Protein AF-A0A0G0M352-F1 (afdb_monomer_lite)

Organism: NCBI:txid1618345

Sequence (59 aa):
MAKRLKIGDIVEIETKKGLAYIQYVYHHDEPPRYGRLIRVLPGFFDKTPASFSELVKQK

pLDDT: mean 88.84, std 9.17, range [51.44, 96.81]

Foldseek 3Di:
DDDDDDQQDKDWDQDPQAIWIKGFHDADVVVHPDGTDIDTFDDHDNDDDPDPVVSVPPD

Secondary structure (DSSP, 8-state):
-PPPP-TT-EEEEEETTEEEEEEEEEEE-SS-SSEEEEEEPS--BSS--S-HHHHHH--

Radius of gyration: 12.89 Å; chains: 1; bounding box: 29×22×36 Å

Structure (mmCIF, N/CA/C/O backbone):
data_AF-A0A0G0M352-F1
#
_entry.id   AF-A0A0G0M352-F1
#
loop_
_atom_site.group_PDB
_atom_site.id
_atom_site.type_symbol
_atom_site.label_atom_id
_atom_site.label_alt_id
_atom_site.label_comp_id
_atom_site.label_asym_id
_atom_site.label_entity_id
_atom_site.label_seq_id
_atom_site.pdbx_PDB_ins_code
_atom_site.Cartn_x
_atom_site.Cartn_y
_atom_site.Cartn_z
_atom_site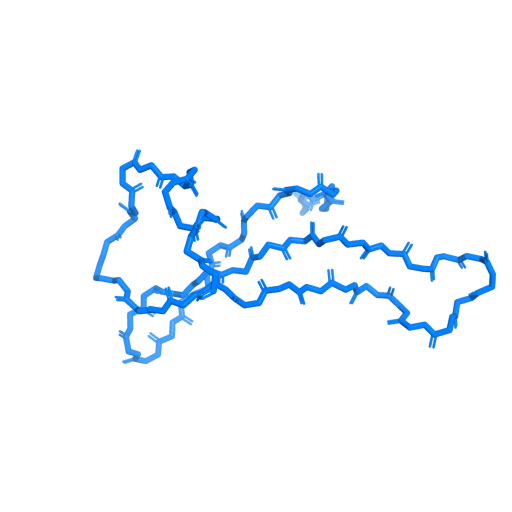.occupancy
_atom_site.B_iso_or_equiv
_atom_site.auth_seq_id
_atom_site.auth_comp_id
_atom_site.auth_asym_id
_atom_site.auth_atom_id
_atom_site.pdbx_PDB_model_num
ATOM 1 N N . MET A 1 1 ? 18.508 8.652 4.525 1.00 51.44 1 MET A N 1
ATOM 2 C CA . MET A 1 1 ? 18.367 8.540 3.053 1.00 51.44 1 MET A CA 1
ATOM 3 C C . MET A 1 1 ? 16.986 7.976 2.755 1.00 51.44 1 MET A C 1
ATOM 5 O O . MET A 1 1 ? 16.624 6.988 3.381 1.00 51.44 1 MET A O 1
ATOM 9 N N . ALA A 1 2 ? 16.199 8.599 1.876 1.00 70.62 2 ALA A N 1
ATOM 10 C CA . ALA A 1 2 ? 14.886 8.066 1.504 1.00 70.62 2 ALA A CA 1
ATOM 11 C C . ALA A 1 2 ? 15.049 6.818 0.618 1.00 70.62 2 ALA A C 1
ATOM 13 O O . ALA A 1 2 ? 15.872 6.809 -0.301 1.00 70.62 2 ALA A O 1
ATOM 14 N N . LYS A 1 3 ? 14.286 5.757 0.899 1.00 84.00 3 LYS A N 1
ATOM 15 C CA . LYS A 1 3 ? 14.309 4.516 0.113 1.00 84.00 3 LYS A CA 1
ATOM 16 C C . LYS A 1 3 ? 13.671 4.765 -1.259 1.00 84.00 3 LYS A C 1
ATOM 18 O O . LYS A 1 3 ? 12.596 5.350 -1.349 1.00 84.00 3 LYS A O 1
ATOM 23 N N . ARG A 1 4 ? 14.326 4.314 -2.334 1.00 85.88 4 ARG A N 1
ATOM 24 C CA . ARG A 1 4 ? 13.783 4.396 -3.700 1.00 85.88 4 ARG A CA 1
ATOM 25 C C . ARG A 1 4 ? 12.693 3.335 -3.888 1.00 85.88 4 ARG A C 1
ATOM 27 O O . ARG A 1 4 ? 12.941 2.168 -3.595 1.00 85.88 4 ARG A O 1
ATOM 34 N N . LEU A 1 5 ? 11.525 3.751 -4.383 1.00 88.31 5 LEU A N 1
ATOM 35 C CA . LEU A 1 5 ? 10.381 2.873 -4.659 1.00 88.31 5 LEU A CA 1
ATOM 36 C C . LEU A 1 5 ? 10.680 1.881 -5.789 1.00 88.31 5 LEU A C 1
ATOM 38 O O . LEU A 1 5 ? 11.268 2.253 -6.811 1.00 88.31 5 LEU A O 1
ATOM 42 N N . LYS A 1 6 ? 10.238 0.638 -5.606 1.00 92.06 6 LYS A N 1
ATOM 43 C CA . LYS A 1 6 ? 10.282 -0.456 -6.584 1.00 92.06 6 LYS A CA 1
ATOM 44 C C . LYS A 1 6 ? 8.869 -0.881 -6.962 1.00 92.06 6 LYS A C 1
ATOM 46 O O . LYS A 1 6 ? 7.950 -0.769 -6.157 1.00 92.06 6 LYS A O 1
ATOM 51 N N . ILE A 1 7 ? 8.690 -1.358 -8.198 1.00 93.19 7 ILE A N 1
ATOM 52 C CA . ILE A 1 7 ? 7.395 -1.878 -8.670 1.00 93.19 7 ILE A CA 1
ATOM 53 C C . ILE A 1 7 ? 6.917 -2.971 -7.708 1.00 93.19 7 ILE A C 1
ATOM 55 O O . ILE A 1 7 ? 7.672 -3.885 -7.385 1.00 93.19 7 ILE A O 1
ATOM 59 N N . GLY A 1 8 ? 5.674 -2.844 -7.247 1.00 92.44 8 GLY A N 1
ATOM 60 C CA . GLY A 1 8 ? 5.058 -3.715 -6.251 1.00 92.44 8 GLY A CA 1
ATOM 61 C C . GLY A 1 8 ? 5.119 -3.190 -4.816 1.00 92.44 8 GLY A C 1
ATOM 62 O O . GLY A 1 8 ? 4.358 -3.691 -3.990 1.00 92.44 8 GLY A O 1
ATOM 63 N N . ASP A 1 9 ? 5.946 -2.180 -4.517 1.00 94.25 9 ASP A N 1
ATOM 64 C CA . ASP A 1 9 ? 5.988 -1.573 -3.183 1.00 94.25 9 ASP A CA 1
ATOM 65 C C . ASP A 1 9 ? 4.616 -0.995 -2.810 1.00 94.25 9 ASP A C 1
ATOM 67 O O . ASP A 1 9 ? 3.941 -0.357 -3.625 1.00 94.25 9 ASP A O 1
ATOM 71 N N . ILE A 1 10 ? 4.230 -1.200 -1.551 1.00 94.94 10 ILE A N 1
ATOM 72 C CA . ILE A 1 10 ? 3.032 -0.616 -0.951 1.00 94.94 10 ILE A CA 1
ATOM 73 C C . ILE A 1 10 ? 3.473 0.482 0.004 1.00 94.94 10 ILE A C 1
ATOM 75 O O . ILE A 1 10 ? 4.363 0.282 0.831 1.00 94.94 10 ILE A O 1
ATOM 79 N N . VAL A 1 11 ? 2.856 1.649 -0.141 1.00 94.62 11 VAL A N 1
ATOM 80 C CA . VAL A 1 11 ? 3.163 2.840 0.645 1.00 94.62 11 VAL A CA 1
ATOM 81 C C . VAL A 1 11 ? 1.948 3.191 1.481 1.00 94.62 11 VAL A C 1
ATOM 83 O O . VAL A 1 11 ? 0.840 3.308 0.958 1.00 94.62 11 VAL A O 1
ATOM 86 N N . GLU A 1 12 ? 2.184 3.352 2.777 1.00 95.81 12 GLU A N 1
ATOM 87 C CA . GLU A 1 12 ? 1.216 3.873 3.732 1.00 95.81 12 GLU A CA 1
ATOM 88 C C . GLU A 1 12 ? 1.191 5.400 3.668 1.00 95.81 12 GLU A C 1
ATOM 90 O O . GLU A 1 12 ? 2.235 6.053 3.589 1.00 95.81 12 GLU A O 1
ATOM 95 N N . ILE A 1 13 ? -0.010 5.964 3.686 1.00 95.50 13 ILE A N 1
ATOM 96 C CA . ILE A 1 13 ? -0.249 7.401 3.692 1.00 95.50 13 ILE A CA 1
ATOM 97 C C . ILE A 1 13 ? -1.189 7.709 4.851 1.00 95.50 13 ILE A C 1
ATOM 99 O O . ILE A 1 13 ? -2.324 7.231 4.886 1.00 95.50 13 ILE A O 1
ATOM 103 N N . GLU A 1 14 ? -0.736 8.545 5.779 1.00 96.38 14 GLU A N 1
ATOM 104 C CA . GLU A 1 14 ? -1.597 9.098 6.819 1.00 96.38 14 GLU A CA 1
ATOM 105 C C . GLU A 1 14 ? -2.583 10.098 6.207 1.00 96.38 14 GLU A C 1
ATOM 107 O O . GLU A 1 14 ? -2.210 11.031 5.490 1.00 96.38 14 GLU A O 1
ATOM 112 N N . THR A 1 15 ? -3.868 9.916 6.496 1.00 95.38 15 THR A N 1
ATOM 113 C CA . THR A 1 15 ? -4.931 10.828 6.069 1.00 95.38 15 THR A CA 1
ATOM 114 C C . THR A 1 15 ? -5.787 11.231 7.265 1.00 95.38 15 THR A C 1
ATOM 116 O O . THR A 1 15 ? -5.797 10.570 8.300 1.00 95.38 15 THR A O 1
ATOM 119 N N . LYS A 1 16 ? -6.605 12.279 7.111 1.00 96.56 16 LYS A N 1
ATOM 120 C CA . LYS A 1 16 ? -7.578 12.688 8.145 1.00 96.56 16 LYS A CA 1
ATOM 121 C C . LYS A 1 16 ? -8.619 11.607 8.488 1.00 96.56 16 LYS A C 1
ATOM 123 O O . LYS A 1 16 ? -9.324 11.759 9.476 1.00 96.56 16 LYS A O 1
ATOM 128 N N . LYS A 1 17 ? -8.757 10.568 7.656 1.00 94.88 17 LYS A N 1
ATOM 129 C CA . LYS A 1 17 ? -9.704 9.453 7.828 1.00 94.88 17 LYS A CA 1
ATOM 130 C C . LYS A 1 17 ? -9.023 8.158 8.299 1.00 94.88 17 LYS A C 1
ATOM 132 O O . LYS A 1 17 ? -9.662 7.115 8.267 1.00 94.88 17 LYS A O 1
ATOM 137 N N . GLY A 1 18 ? -7.745 8.216 8.676 1.00 95.88 18 GLY A N 1
ATOM 138 C CA . GLY 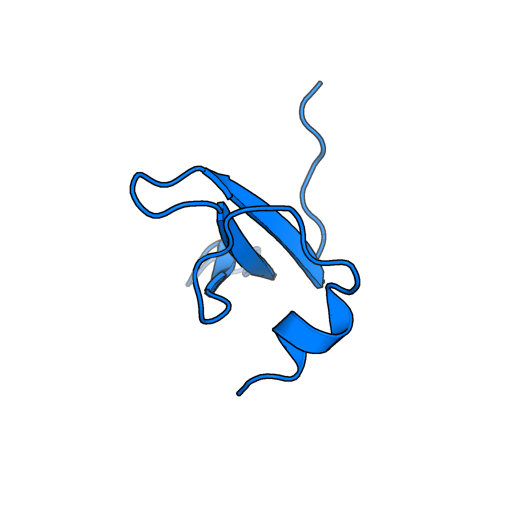A 1 18 ? -6.915 7.049 8.979 1.00 95.88 18 GLY A CA 1
ATOM 139 C C . GLY A 1 18 ? -5.886 6.767 7.884 1.00 95.88 18 GLY A C 1
ATOM 140 O O . GLY A 1 18 ? -5.588 7.621 7.045 1.00 95.88 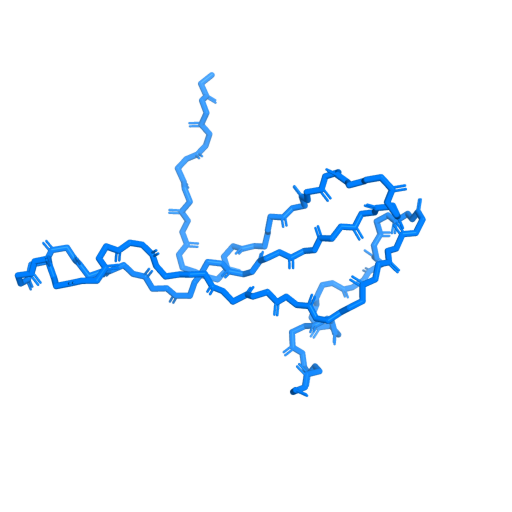18 GLY A O 1
ATOM 141 N N . LEU A 1 19 ? -5.332 5.563 7.895 1.00 96.81 19 LEU A N 1
ATOM 142 C CA . LEU A 1 19 ? -4.299 5.104 6.974 1.00 96.81 19 LEU A CA 1
ATOM 143 C C . LEU A 1 19 ? -4.916 4.708 5.632 1.00 96.81 19 LEU A C 1
ATOM 145 O O . LEU A 1 19 ? -5.902 3.970 5.580 1.00 96.81 19 LEU A O 1
ATOM 149 N N . ALA A 1 20 ? -4.316 5.180 4.547 1.00 96.62 20 ALA A N 1
ATOM 150 C CA . ALA A 1 20 ? -4.614 4.758 3.186 1.00 96.62 20 ALA A CA 1
ATOM 151 C C . ALA A 1 20 ? -3.368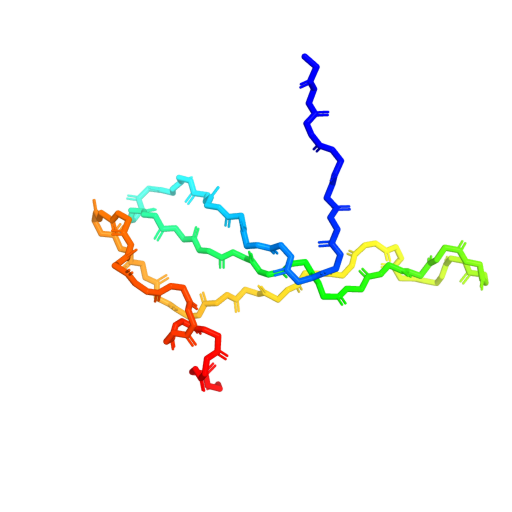 4.132 2.558 1.00 96.62 20 ALA A C 1
ATOM 153 O O . ALA A 1 20 ? -2.241 4.436 2.951 1.00 96.62 20 ALA A O 1
ATOM 154 N N . TYR A 1 21 ? -3.566 3.277 1.558 1.00 96.25 21 TYR A N 1
ATOM 155 C CA . TYR A 1 21 ? -2.466 2.570 0.914 1.00 96.25 21 TYR A CA 1
ATOM 156 C C . TYR A 1 21 ? -2.464 2.793 -0.588 1.00 96.25 21 TYR A C 1
ATOM 158 O O . TYR A 1 21 ? -3.505 2.771 -1.248 1.00 96.25 21 TYR A O 1
ATOM 166 N N . ILE A 1 22 ? -1.267 2.965 -1.137 1.00 95.75 22 ILE A N 1
ATOM 167 C CA . ILE A 1 22 ? -1.038 2.965 -2.578 1.00 95.75 22 ILE A CA 1
ATOM 168 C C . ILE A 1 22 ? -0.048 1.868 -2.938 1.00 95.75 22 ILE A C 1
ATOM 170 O O . ILE A 1 22 ? 0.876 1.576 -2.183 1.00 95.75 22 ILE A O 1
ATOM 174 N N . GLN A 1 23 ? -0.218 1.284 -4.113 1.00 96.06 23 GLN A N 1
ATOM 175 C CA . GLN A 1 23 ? 0.751 0.381 -4.711 1.00 96.06 23 GLN A CA 1
ATOM 176 C C . GLN A 1 23 ? 1.486 1.113 -5.830 1.00 96.06 23 GLN A C 1
ATOM 178 O O . GLN A 1 23 ? 0.853 1.718 -6.697 1.00 96.06 23 GLN A O 1
ATOM 183 N N . TYR A 1 24 ? 2.813 1.048 -5.843 1.00 95.25 24 TYR A N 1
ATOM 184 C CA . TYR A 1 24 ? 3.605 1.530 -6.968 1.00 95.25 24 TYR A CA 1
ATOM 185 C C . TYR A 1 24 ? 3.569 0.494 -8.092 1.00 95.25 24 TYR A C 1
ATOM 187 O O . TYR A 1 24 ? 4.121 -0.599 -7.960 1.00 95.25 24 TYR A O 1
ATOM 195 N N . VAL A 1 25 ? 2.877 0.808 -9.185 1.00 93.62 25 VAL A N 1
ATO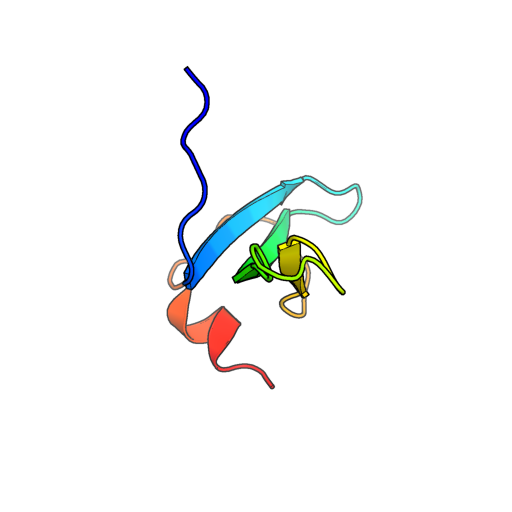M 196 C CA . VAL A 1 25 ? 2.537 -0.188 -10.215 1.00 93.62 25 VAL A CA 1
ATOM 197 C C . VAL A 1 25 ? 3.523 -0.163 -11.366 1.00 93.62 25 VAL A C 1
ATOM 199 O O . VAL A 1 25 ? 3.884 -1.211 -11.892 1.00 93.62 25 VAL A O 1
ATOM 202 N N . TYR A 1 26 ? 3.953 1.023 -11.786 1.00 91.38 26 TYR A N 1
ATOM 203 C CA . TYR A 1 26 ? 4.801 1.140 -12.961 1.00 91.38 26 TYR A CA 1
ATOM 204 C C . TYR A 1 26 ? 5.510 2.490 -13.004 1.00 91.38 26 TYR A C 1
ATOM 206 O O . TYR A 1 26 ? 5.100 3.444 -12.344 1.00 91.38 26 TYR A O 1
ATOM 214 N N . HIS A 1 27 ? 6.553 2.592 -13.814 1.00 87.62 27 HIS A N 1
ATOM 215 C CA . HIS A 1 27 ? 7.111 3.876 -14.216 1.00 87.62 27 HIS A CA 1
ATOM 216 C C . HIS A 1 27 ? 7.437 3.846 -15.696 1.00 87.62 27 HIS A C 1
ATOM 218 O O . HIS A 1 27 ? 8.018 2.888 -16.199 1.00 87.62 27 HIS A O 1
ATOM 224 N N . HIS A 1 28 ? 7.013 4.891 -16.391 1.00 84.94 28 HIS A N 1
ATOM 225 C CA . HIS A 1 28 ? 7.288 5.062 -17.803 1.00 84.94 28 HIS A CA 1
ATOM 226 C C . HIS A 1 28 ? 8.497 5.988 -17.931 1.00 84.94 28 HIS A C 1
ATOM 228 O O . HIS A 1 28 ? 8.327 7.206 -17.945 1.00 84.94 28 HIS A O 1
ATOM 234 N N . ASP A 1 29 ? 9.701 5.413 -17.956 1.00 78.62 29 ASP A N 1
ATOM 235 C CA . ASP A 1 29 ? 10.940 6.200 -17.965 1.00 78.62 29 ASP A CA 1
ATOM 236 C C . ASP A 1 29 ? 11.339 6.624 -19.387 1.00 78.62 29 ASP A C 1
ATOM 238 O O . ASP A 1 29 ? 11.684 7.786 -19.581 1.00 78.62 29 ASP A O 1
ATOM 242 N N . GLU A 1 30 ? 11.207 5.758 -20.406 1.00 78.81 30 GLU A N 1
ATOM 243 C CA . GLU A 1 30 ? 11.608 6.100 -21.781 1.00 78.81 30 GLU A CA 1
ATOM 244 C C . GLU A 1 30 ? 10.696 5.489 -22.866 1.00 78.81 30 GLU A C 1
ATOM 246 O O . GLU A 1 30 ? 10.587 4.266 -22.958 1.00 78.81 30 GLU A O 1
ATOM 251 N N . PRO A 1 31 ? 10.045 6.313 -23.720 1.00 76.69 31 PRO A N 1
ATOM 252 C CA . PRO A 1 31 ? 9.846 7.763 -23.586 1.00 76.69 31 PRO A CA 1
ATOM 253 C C . PRO A 1 31 ? 8.849 8.083 -22.450 1.00 76.69 31 PRO A C 1
ATOM 255 O O . PRO A 1 31 ? 7.824 7.406 -22.349 1.00 76.69 31 PRO A O 1
ATOM 258 N N . PRO A 1 32 ? 9.060 9.110 -21.606 1.00 70.88 32 PRO A N 1
ATOM 259 C CA . PRO A 1 32 ? 8.240 9.330 -20.416 1.00 70.88 32 PRO A CA 1
ATOM 260 C C . PRO A 1 32 ? 6.897 9.979 -20.758 1.00 70.88 32 PRO A C 1
ATOM 262 O O . PRO A 1 32 ? 6.751 11.197 -20.766 1.00 70.88 32 PRO A O 1
ATOM 265 N N . ARG A 1 33 ? 5.887 9.158 -21.053 1.00 79.94 33 ARG A N 1
ATOM 266 C CA . ARG A 1 33 ? 4.535 9.650 -21.367 1.00 79.94 33 ARG A CA 1
ATOM 267 C C . ARG A 1 33 ? 3.677 9.891 -20.127 1.00 79.94 33 ARG A C 1
ATOM 269 O O . ARG A 1 33 ? 2.844 10.787 -20.138 1.00 79.94 33 ARG A O 1
ATOM 276 N N . TYR A 1 34 ? 3.878 9.098 -19.073 1.00 79.81 34 TYR A N 1
ATOM 277 C CA . TYR A 1 34 ? 2.963 9.049 -17.922 1.00 79.81 34 TYR A CA 1
ATOM 278 C C . TYR A 1 34 ? 3.657 9.135 -16.554 1.00 79.81 34 TYR A C 1
ATOM 280 O O . TYR A 1 34 ? 2.985 9.123 -15.526 1.00 79.81 34 TYR A O 1
ATOM 288 N N . GLY A 1 35 ? 4.991 9.231 -16.517 1.00 86.00 35 GLY A N 1
ATOM 289 C CA . GLY A 1 35 ? 5.754 9.271 -15.271 1.00 86.00 35 GLY A CA 1
ATOM 290 C C . GLY A 1 35 ? 5.543 8.026 -14.400 1.00 86.00 35 GLY A C 1
ATOM 291 O O . GLY A 1 35 ? 5.487 6.897 -14.891 1.00 86.00 35 GLY A O 1
ATOM 292 N N . ARG A 1 36 ? 5.461 8.238 -13.084 1.00 89.31 36 ARG A N 1
ATOM 293 C CA . ARG A 1 36 ? 5.278 7.197 -12.065 1.00 89.31 36 ARG A CA 1
ATOM 294 C C . ARG A 1 36 ? 3.799 6.897 -11.854 1.00 89.31 36 ARG A C 1
ATOM 296 O O . ARG A 1 36 ? 3.039 7.786 -11.483 1.00 89.31 36 ARG A O 1
ATOM 303 N N . LEU A 1 37 ? 3.415 5.638 -12.025 1.00 92.50 37 LEU A N 1
ATOM 304 C CA . LEU A 1 37 ? 2.045 5.170 -11.875 1.00 92.50 37 LEU A CA 1
ATOM 305 C C . LEU A 1 37 ? 1.839 4.502 -10.516 1.00 92.50 37 LEU A C 1
ATOM 307 O O . LEU A 1 37 ? 2.572 3.590 -10.122 1.00 92.50 37 LEU A O 1
ATOM 311 N N . ILE A 1 38 ? 0.792 4.945 -9.829 1.00 94.31 38 ILE A N 1
ATOM 312 C CA . ILE A 1 38 ? 0.334 4.391 -8.558 1.00 94.31 38 ILE A CA 1
ATOM 313 C C . ILE A 1 38 ? -1.102 3.885 -8.699 1.00 94.31 38 ILE A C 1
ATOM 315 O O . ILE A 1 38 ? -1.897 4.447 -9.451 1.00 94.31 38 ILE A O 1
ATOM 319 N N . ARG A 1 39 ? -1.442 2.840 -7.949 1.00 94.75 39 ARG A N 1
ATOM 320 C CA . ARG A 1 39 ? -2.815 2.371 -7.748 1.00 94.75 39 ARG A CA 1
ATOM 321 C C . ARG A 1 39 ? -3.212 2.678 -6.316 1.00 94.75 39 ARG A C 1
ATOM 323 O O . ARG A 1 39 ? -2.526 2.250 -5.395 1.00 94.75 39 ARG A O 1
ATOM 330 N N . VAL A 1 40 ? -4.320 3.385 -6.132 1.00 94.69 40 VAL A N 1
ATOM 331 C CA . VAL A 1 40 ? -4.926 3.558 -4.807 1.00 94.69 40 VAL A CA 1
ATOM 332 C C . VAL A 1 40 ? -5.620 2.256 -4.425 1.00 94.69 40 VAL A C 1
ATOM 334 O O . VAL A 1 40 ? -6.408 1.727 -5.211 1.00 94.69 40 VAL A O 1
ATOM 337 N N . LEU A 1 41 ? -5.294 1.717 -3.252 1.00 94.94 41 LEU A N 1
ATOM 338 C CA . LEU A 1 41 ? -5.971 0.547 -2.702 1.00 94.94 41 LEU A CA 1
ATOM 339 C C . LEU A 1 41 ? -7.221 1.012 -1.938 1.00 94.94 41 LEU A C 1
ATOM 341 O O . LEU A 1 41 ? -7.162 2.038 -1.255 1.00 94.94 41 LEU A O 1
ATOM 345 N N . PRO A 1 42 ? -8.360 0.314 -2.072 1.00 92.56 42 PRO A N 1
ATOM 346 C CA . PRO A 1 42 ? -9.607 0.747 -1.458 1.00 92.56 42 PRO A CA 1
ATOM 347 C C . PRO A 1 42 ? -9.552 0.657 0.073 1.00 92.56 42 PRO A C 1
ATOM 349 O O . PRO A 1 42 ? -8.943 -0.249 0.640 1.00 92.56 42 PRO A O 1
ATOM 352 N N . GLY A 1 43 ? -10.260 1.577 0.729 1.00 92.56 43 GLY A N 1
ATOM 353 C CA . GLY A 1 43 ? -10.454 1.582 2.179 1.00 92.56 43 GLY A CA 1
ATOM 354 C C . GLY A 1 43 ? -9.588 2.585 2.943 1.00 92.56 43 GLY A C 1
ATOM 355 O O . GLY A 1 43 ? -8.625 3.147 2.425 1.00 92.56 43 GLY A O 1
ATOM 356 N N . PHE A 1 44 ? -9.980 2.798 4.198 1.00 94.69 44 PHE A N 1
ATOM 357 C CA . PHE A 1 44 ? -9.220 3.518 5.216 1.00 94.69 44 PHE A CA 1
ATOM 358 C C . PHE A 1 44 ? -9.092 2.611 6.438 1.00 94.69 44 PHE A C 1
ATOM 360 O O . PHE A 1 44 ? -10.020 1.859 6.740 1.00 94.69 44 PHE A O 1
ATOM 367 N N . PHE A 1 45 ? -7.954 2.673 7.121 1.00 93.81 45 PHE A N 1
ATOM 368 C CA . PHE A 1 45 ? -7.633 1.767 8.219 1.00 93.81 45 PHE A CA 1
ATOM 369 C C . PHE A 1 45 ? -7.163 2.547 9.443 1.00 93.81 45 PHE A C 1
ATOM 371 O O . PHE A 1 45 ? -6.328 3.438 9.329 1.00 93.81 45 PHE A O 1
ATOM 378 N N . ASP A 1 46 ? -7.642 2.185 10.630 1.00 94.31 46 ASP A N 1
ATOM 379 C CA . ASP A 1 46 ? -7.186 2.816 11.878 1.00 94.31 46 ASP A CA 1
ATOM 380 C C . ASP A 1 46 ? -5.789 2.334 12.308 1.00 94.31 46 ASP A C 1
ATOM 382 O O . ASP A 1 46 ? -5.121 2.969 13.121 1.00 94.31 46 ASP A O 1
ATOM 386 N N . LYS A 1 47 ? -5.347 1.187 11.779 1.00 93.44 47 LYS A N 1
ATOM 387 C CA . LYS A 1 47 ? -4.058 0.551 12.075 1.00 93.44 47 LYS A CA 1
ATOM 388 C C . LYS A 1 47 ? -3.515 -0.179 10.854 1.00 93.44 47 LYS A C 1
ATOM 390 O O . LYS A 1 47 ? -4.286 -0.570 9.977 1.00 93.44 47 LYS A O 1
ATOM 395 N N . THR A 1 48 ? -2.207 -0.422 10.841 1.00 91.06 48 THR A N 1
ATOM 396 C CA . THR A 1 48 ? -1.552 -1.152 9.756 1.00 91.06 48 THR A CA 1
ATOM 397 C C . THR A 1 48 ? -2.161 -2.554 9.584 1.00 91.06 48 THR A C 1
ATOM 399 O O . THR A 1 48 ? -2.246 -3.308 10.560 1.00 91.06 48 THR A O 1
ATOM 402 N N . PRO A 1 49 ? -2.610 -2.928 8.370 1.00 90.50 49 PRO A N 1
ATOM 403 C CA . PRO A 1 49 ? -3.169 -4.244 8.089 1.00 90.50 49 PRO A CA 1
ATOM 404 C C . PRO A 1 49 ? -2.174 -5.373 8.358 1.00 90.50 49 PRO A C 1
ATOM 406 O O . PRO A 1 49 ? -0.986 -5.258 8.071 1.00 90.50 49 PRO A O 1
ATOM 409 N N . ALA A 1 50 ? -2.681 -6.508 8.843 1.00 90.06 50 ALA A N 1
ATOM 410 C CA . ALA A 1 50 ? -1.861 -7.694 9.097 1.00 90.06 50 ALA A CA 1
ATOM 411 C C . ALA A 1 50 ? -1.322 -8.337 7.803 1.00 90.06 50 ALA A C 1
ATOM 413 O O . ALA A 1 50 ? -0.306 -9.026 7.831 1.00 90.06 50 ALA A O 1
ATOM 414 N N . SER A 1 51 ? -2.001 -8.120 6.669 1.00 90.56 51 SER A N 1
ATOM 415 C CA . SER A 1 51 ? -1.623 -8.667 5.367 1.00 90.56 51 SER A CA 1
ATOM 416 C C . SER A 1 51 ? -1.893 -7.675 4.241 1.00 90.56 51 SER A C 1
ATOM 418 O O . SER A 1 51 ? -3.032 -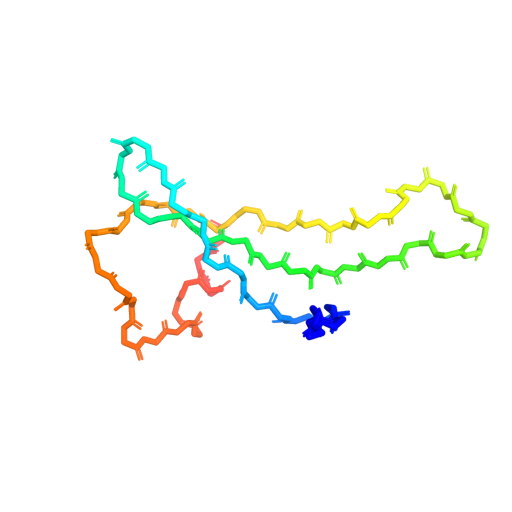7.428 3.847 1.00 90.56 51 SER A O 1
ATOM 420 N N . PHE A 1 52 ? -0.821 -7.151 3.653 1.00 89.56 52 PHE A N 1
ATOM 421 C CA . PHE A 1 52 ? -0.917 -6.298 2.470 1.00 89.56 52 PHE A CA 1
ATOM 422 C C . PHE A 1 52 ? -1.364 -7.060 1.214 1.00 89.56 52 PHE A C 1
ATOM 424 O O . PHE A 1 52 ? -1.926 -6.467 0.294 1.00 89.56 52 PHE A O 1
ATOM 431 N N . SER A 1 53 ? -1.166 -8.381 1.167 1.00 87.81 53 SER A N 1
ATOM 432 C CA . SER A 1 53 ? -1.609 -9.205 0.038 1.00 87.81 53 SER A CA 1
ATOM 433 C C . SER A 1 53 ? -3.130 -9.214 -0.111 1.00 87.81 53 SER A C 1
ATOM 435 O O . SER A 1 53 ? -3.632 -9.303 -1.230 1.00 87.81 53 SER A O 1
ATOM 437 N N . GLU A 1 54 ? -3.871 -9.105 0.991 1.00 87.75 54 GLU A N 1
ATOM 438 C CA . GLU A 1 54 ? -5.334 -9.025 0.955 1.00 87.75 54 GLU A CA 1
ATOM 439 C C . GLU A 1 54 ? -5.822 -7.675 0.429 1.00 87.75 54 GLU A C 1
ATOM 441 O O . GLU A 1 54 ? -6.797 -7.636 -0.320 1.00 87.75 54 GLU A O 1
ATOM 446 N N . LEU A 1 55 ? -5.108 -6.585 0.729 1.00 86.75 55 LEU A N 1
ATOM 447 C CA . LEU A 1 55 ? -5.416 -5.256 0.189 1.00 86.75 55 LEU A CA 1
ATOM 448 C C . LEU A 1 55 ? -5.290 -5.221 -1.337 1.00 86.75 55 LEU A C 1
ATOM 450 O O . LEU A 1 55 ? -6.116 -4.625 -2.019 1.00 86.75 55 LEU A O 1
ATOM 454 N N . VAL A 1 56 ? -4.273 -5.887 -1.889 1.00 88.62 56 VAL A N 1
ATOM 455 C CA . VAL A 1 56 ? -4.022 -5.892 -3.341 1.00 88.62 56 VAL A CA 1
ATOM 456 C C . VAL A 1 56 ? -5.052 -6.729 -4.107 1.00 88.62 56 VAL A C 1
ATOM 458 O O . VAL A 1 56 ? -5.372 -6.393 -5.251 1.00 88.62 56 VAL A O 1
ATOM 461 N N . LYS A 1 57 ? -5.578 -7.800 -3.491 1.00 88.06 57 LYS A N 1
ATOM 462 C CA . LYS A 1 57 ? -6.584 -8.697 -4.095 1.00 88.06 57 LYS A CA 1
ATOM 463 C C . LYS A 1 57 ? -7.944 -8.032 -4.305 1.00 88.06 57 LYS A C 1
ATOM 465 O O . LYS A 1 57 ? -8.703 -8.493 -5.155 1.00 88.06 57 LYS A O 1
ATOM 470 N N . GLN A 1 58 ? -8.254 -6.981 -3.550 1.00 74.31 58 GLN A N 1
ATOM 471 C CA . GLN A 1 58 ? -9.491 -6.222 -3.712 1.00 74.31 58 GLN A CA 1
ATOM 472 C C . GLN A 1 58 ? -9.427 -5.488 -5.058 1.00 74.31 58 GLN A C 1
ATOM 474 O O . GLN A 1 58 ? -8.473 -4.747 -5.302 1.00 74.31 58 GLN A O 1
ATOM 479 N N . LYS A 1 59 ? -10.364 -5.780 -5.969 1.00 57.34 59 LYS A N 1
ATOM 480 C CA . LYS A 1 59 ? -10.441 -5.167 -7.305 1.00 57.34 59 LYS A CA 1
ATOM 481 C C . LYS A 1 59 ? -11.226 -3.872 -7.261 1.00 57.34 59 LYS A C 1
ATOM 483 O O . LYS A 1 59 ? -12.355 -3.910 -6.732 1.00 57.34 59 LYS A O 1
#